Protein AF-A0A5K0X6U4-F1 (afdb_monomer_lite)

Secondary structure (DSSP, 8-state):
-PPPEEEEEEE-SS-HHHHHHHHHHHHHHHHHHHHHTTTEEEEEEE-TT--EEEEEEE--TTT---HHHHHHHHHHTT--EEEEEEE--TTSPPPHHHHHHHHHHHHTS-TT-EEEEE--

Foldseek 3Di:
DQQAEEEEEEAADDPPVVVVVVLVVVLVVLQVVCVVVVQWDWDWDADPVGDIDIDIDGDDPVRRDDPVRVQVVCVVVVHNYDYDYQHYHPPDDRDVVSVVSVCVVVVPDDPRYHYHYDYD

Sequence (120 aa):
SLSGYSIIIVLQGIDRERVERMEARLKEDILREAELYGGTIMVIHESDDGQIFDLWEHVNSEVVQTPLEVFKSLETEGLPVKYARVPITDGKAPKSSDFDTLAINIASAPKNAAFVFNCQ

pLDDT: mean 82.37, std 16.39, range [35.41, 97.06]

InterPro domains:
  IPR029021 Protein-tyrosine phosphatase-like [G3DSA:3.90.190.10] (9-120)
  IPR050561 Protein Tyrosine Phosphatase [PTHR23339] (8-120)

Radius of gyration: 17.33 Å; chains: 1; bounding box: 38×35×48 Å

Organism: NCBI:txid210225

Structure (mmCIF, N/CA/C/O backbone):
data_AF-A0A5K0X6U4-F1
#
_entry.id   AF-A0A5K0X6U4-F1
#
loop_
_atom_site.group_PDB
_atom_site.id
_atom_site.type_symbol
_atom_site.label_atom_id
_atom_site.label_alt_id
_atom_site.label_comp_id
_atom_site.label_asym_id
_atom_site.label_entity_id
_atom_site.label_seq_id
_atom_site.pdbx_PDB_ins_code
_atom_site.Cartn_x
_atom_site.Cartn_y
_atom_site.Cartn_z
_atom_site.occupancy
_atom_site.B_iso_or_equiv
_atom_site.auth_seq_id
_atom_site.auth_comp_id
_atom_site.auth_asym_id
_atom_site.auth_atom_id
_atom_site.pdbx_PDB_model_num
ATOM 1 N N . SER A 1 1 ? -7.883 -5.005 -28.146 1.00 35.41 1 SER A N 1
ATOM 2 C CA . SER A 1 1 ? -6.627 -5.281 -27.423 1.00 35.41 1 SER A CA 1
ATOM 3 C C . SER A 1 1 ? -6.741 -4.671 -26.042 1.00 35.41 1 SER A C 1
ATOM 5 O O . SER A 1 1 ? -7.004 -3.479 -25.951 1.00 35.41 1 SER A O 1
ATOM 7 N N . LEU A 1 2 ? -6.636 -5.473 -24.984 1.00 37.88 2 LEU A N 1
ATOM 8 C CA . LEU A 1 2 ? -6.682 -4.969 -23.610 1.00 37.88 2 LEU A CA 1
ATOM 9 C C . LEU A 1 2 ? -5.428 -4.120 -23.356 1.00 37.88 2 LEU A C 1
ATOM 11 O O . LEU A 1 2 ? -4.306 -4.596 -23.523 1.00 37.88 2 LEU A O 1
ATOM 15 N N . SER A 1 3 ? -5.633 -2.839 -23.057 1.00 42.16 3 SER A N 1
ATOM 16 C CA . SER A 1 3 ? -4.578 -1.917 -22.639 1.00 42.16 3 SER A CA 1
ATOM 17 C C . SER A 1 3 ? -4.100 -2.346 -21.252 1.00 42.16 3 SER A C 1
ATOM 19 O O . SER A 1 3 ? -4.922 -2.491 -20.351 1.00 42.16 3 SER A O 1
ATOM 21 N N . GLY A 1 4 ? -2.803 -2.606 -21.090 1.00 40.66 4 GLY A N 1
ATOM 22 C CA . GLY A 1 4 ? -2.212 -2.899 -19.783 1.00 40.66 4 GLY A CA 1
ATOM 23 C C . GLY A 1 4 ? -1.985 -1.605 -19.006 1.00 40.66 4 GLY A C 1
ATOM 24 O O . GLY A 1 4 ? -1.520 -0.621 -19.583 1.00 40.66 4 GLY A O 1
ATOM 25 N N . TYR A 1 5 ? -2.304 -1.590 -17.715 1.00 41.34 5 TYR A N 1
ATOM 26 C CA . TYR A 1 5 ? -2.128 -0.422 -16.850 1.00 41.34 5 TYR A CA 1
ATOM 27 C C . TYR A 1 5 ? -1.090 -0.757 -15.782 1.00 41.34 5 TYR A C 1
ATOM 29 O O . TYR A 1 5 ? -1.365 -1.529 -14.883 1.00 41.34 5 TYR A O 1
ATOM 37 N N . SER A 1 6 ? 0.109 -0.188 -15.839 1.00 41.69 6 SER A N 1
ATOM 38 C CA . SER A 1 6 ? 1.102 -0.338 -14.771 1.00 41.69 6 SER A CA 1
ATOM 39 C C . SER A 1 6 ? 0.938 0.806 -13.768 1.00 41.69 6 SER A C 1
ATOM 41 O O . SER A 1 6 ? 0.969 1.977 -14.145 1.00 41.69 6 SER A O 1
ATOM 43 N N . ILE A 1 7 ? 0.765 0.489 -12.483 1.00 42.25 7 ILE A N 1
ATOM 44 C CA . ILE A 1 7 ? 0.583 1.493 -11.426 1.00 42.25 7 ILE A CA 1
ATOM 45 C C . ILE A 1 7 ? 1.793 1.427 -10.489 1.00 42.25 7 ILE A C 1
ATOM 47 O O . ILE A 1 7 ? 2.093 0.400 -9.885 1.00 42.25 7 ILE A O 1
ATOM 51 N N . ILE A 1 8 ? 2.519 2.535 -10.402 1.00 49.25 8 ILE A N 1
ATOM 52 C CA . ILE A 1 8 ? 3.721 2.731 -9.597 1.00 49.25 8 ILE A CA 1
ATOM 53 C C . ILE A 1 8 ? 3.352 3.672 -8.447 1.00 49.25 8 ILE A C 1
ATOM 55 O O . ILE A 1 8 ? 2.978 4.820 -8.662 1.00 49.25 8 ILE A O 1
ATOM 59 N N . ILE A 1 9 ? 3.461 3.205 -7.207 1.00 51.03 9 ILE A N 1
ATOM 60 C CA . ILE A 1 9 ? 3.194 4.037 -6.026 1.00 51.03 9 ILE A CA 1
ATOM 61 C C . ILE A 1 9 ? 4.519 4.358 -5.337 1.00 51.03 9 ILE A C 1
ATOM 63 O O . ILE A 1 9 ? 5.343 3.478 -5.074 1.00 51.03 9 ILE A O 1
ATOM 67 N N . VAL A 1 10 ? 4.723 5.638 -5.057 1.00 43.91 10 VAL A N 1
ATOM 68 C CA . VAL A 1 10 ? 5.932 6.238 -4.501 1.00 43.91 10 VAL A CA 1
ATOM 69 C C . VAL A 1 10 ? 5.597 6.791 -3.118 1.00 43.91 10 VAL A C 1
ATOM 71 O O . VAL A 1 10 ? 4.824 7.732 -3.009 1.00 43.91 10 VAL A O 1
ATOM 74 N N . LEU A 1 11 ? 6.165 6.219 -2.054 1.00 44.84 11 LEU A N 1
ATOM 75 C CA . LEU A 1 11 ? 5.957 6.681 -0.665 1.00 44.84 11 LEU A CA 1
ATOM 76 C C . LEU A 1 11 ? 7.261 6.593 0.143 1.00 44.84 11 LEU A C 1
ATOM 78 O O . LEU A 1 11 ? 8.248 6.101 -0.366 1.00 44.84 11 LEU A O 1
ATOM 82 N N . GLN A 1 12 ? 7.331 7.119 1.364 1.00 46.03 12 GLN A N 1
ATOM 83 C CA . GLN A 1 12 ? 8.575 7.711 1.881 1.00 46.03 12 GLN A CA 1
ATOM 84 C C . GLN A 1 12 ? 9.589 6.792 2.613 1.00 46.03 12 GLN A C 1
ATOM 86 O O . GLN A 1 12 ? 9.229 5.911 3.384 1.00 46.03 12 GLN A O 1
ATOM 91 N N . GLY A 1 13 ? 10.891 7.091 2.469 1.00 50.03 13 GLY A N 1
ATOM 92 C CA . GLY A 1 13 ? 11.840 7.144 3.604 1.00 50.03 13 GLY A CA 1
ATOM 93 C C . GLY A 1 13 ? 12.489 5.875 4.192 1.00 50.03 13 GLY A C 1
ATOM 94 O O . GLY A 1 13 ? 13.341 6.015 5.069 1.00 50.03 13 GLY A O 1
ATOM 95 N N . ILE A 1 14 ? 12.156 4.664 3.750 1.00 60.03 14 ILE A N 1
ATOM 96 C CA . ILE A 1 14 ? 12.607 3.391 4.356 1.00 60.03 14 ILE A CA 1
ATOM 97 C C . ILE A 1 14 ? 12.628 2.273 3.304 1.00 60.03 14 ILE A C 1
ATOM 99 O O . ILE A 1 14 ? 11.925 2.374 2.312 1.00 60.03 14 ILE A O 1
ATOM 103 N N . ASP A 1 15 ? 13.416 1.209 3.496 1.00 73.31 15 ASP A N 1
ATOM 104 C CA . ASP A 1 15 ? 13.416 0.045 2.587 1.00 73.31 15 ASP A CA 1
ATOM 105 C C . ASP A 1 15 ? 11.981 -0.448 2.315 1.00 73.31 15 ASP A C 1
ATOM 107 O O . ASP A 1 15 ? 11.156 -0.465 3.232 1.00 73.31 15 ASP A O 1
ATOM 111 N N . ARG A 1 16 ? 11.682 -0.851 1.074 1.00 79.31 16 ARG A N 1
ATOM 112 C CA . ARG A 1 16 ? 10.361 -1.327 0.644 1.00 79.31 16 ARG A CA 1
ATOM 113 C C . ARG A 1 16 ? 9.816 -2.366 1.612 1.00 79.31 16 ARG A C 1
ATOM 115 O O . ARG A 1 16 ? 8.680 -2.240 2.059 1.00 79.31 16 ARG A O 1
ATOM 122 N N . GLU A 1 17 ? 10.627 -3.359 1.971 1.00 83.44 17 GLU A N 1
ATOM 123 C CA . GLU A 1 17 ? 10.184 -4.402 2.896 1.00 83.44 17 GLU A CA 1
ATOM 124 C C . GLU A 1 17 ? 9.810 -3.830 4.265 1.00 83.44 17 GLU A C 1
ATOM 126 O O . GLU A 1 17 ? 8.896 -4.311 4.930 1.00 83.44 17 GLU A O 1
ATOM 131 N N . ARG A 1 18 ? 10.522 -2.794 4.716 1.00 84.38 18 ARG A N 1
ATOM 132 C CA . ARG A 1 18 ? 10.217 -2.122 5.976 1.00 84.38 18 ARG A CA 1
ATOM 133 C C . ARG A 1 18 ? 8.906 -1.345 5.880 1.00 84.38 18 ARG A C 1
ATOM 135 O O . ARG A 1 18 ? 8.150 -1.395 6.845 1.00 84.38 18 ARG A O 1
ATOM 142 N N . VAL A 1 19 ? 8.635 -0.675 4.756 1.00 85.12 19 VAL A N 1
ATOM 143 C CA . VAL A 1 19 ? 7.354 0.014 4.509 1.00 85.12 19 VAL A CA 1
ATOM 144 C C . VAL A 1 19 ? 6.212 -0.988 4.562 1.00 85.12 19 VAL A C 1
ATOM 146 O O . VAL A 1 19 ? 5.297 -0.825 5.360 1.00 85.12 19 VAL A O 1
ATOM 149 N N . GLU A 1 20 ? 6.301 -2.054 3.768 1.00 89.69 20 GLU A N 1
ATOM 150 C CA . GLU A 1 20 ? 5.239 -3.056 3.661 1.00 89.69 20 GLU A CA 1
ATOM 151 C C . GLU A 1 20 ? 5.002 -3.760 5.011 1.00 89.69 20 GLU A C 1
ATOM 153 O O . GLU A 1 20 ? 3.858 -4.000 5.390 1.00 89.69 20 GLU A O 1
ATOM 158 N N . ARG A 1 21 ? 6.056 -4.014 5.807 1.00 91.62 21 ARG A N 1
ATOM 159 C CA . ARG A 1 21 ? 5.902 -4.515 7.187 1.00 91.62 21 ARG A CA 1
ATOM 160 C C . ARG A 1 21 ? 5.198 -3.522 8.111 1.00 91.62 21 ARG A C 1
ATOM 162 O O . ARG A 1 21 ? 4.433 -3.945 8.973 1.00 91.62 21 ARG A O 1
ATOM 169 N N . MET A 1 22 ? 5.478 -2.226 7.982 1.00 91.56 22 MET A N 1
ATOM 170 C CA . MET A 1 22 ? 4.804 -1.196 8.778 1.00 91.56 22 MET A CA 1
ATOM 171 C C . MET A 1 22 ? 3.328 -1.073 8.394 1.00 91.56 22 MET A C 1
ATOM 173 O O . MET A 1 22 ? 2.492 -1.001 9.287 1.00 91.56 22 MET A O 1
ATOM 177 N N . GLU A 1 23 ? 3.004 -1.116 7.101 1.00 92.56 23 GLU A N 1
ATOM 178 C CA . GLU A 1 23 ? 1.622 -1.123 6.602 1.00 92.56 23 GLU A CA 1
ATOM 179 C C . GLU A 1 23 ? 0.850 -2.358 7.096 1.00 92.56 23 GLU A C 1
ATOM 181 O O . GLU A 1 23 ? -0.267 -2.226 7.591 1.00 92.56 23 GLU A O 1
ATOM 186 N N . ALA A 1 24 ? 1.458 -3.549 7.030 1.00 95.25 24 ALA A N 1
ATOM 187 C CA . ALA A 1 24 ? 0.846 -4.781 7.530 1.00 95.25 24 ALA A CA 1
ATOM 188 C C . ALA A 1 24 ? 0.572 -4.716 9.040 1.00 95.25 24 ALA A C 1
ATOM 190 O O . ALA A 1 24 ? -0.521 -5.055 9.490 1.00 95.25 24 ALA A O 1
ATOM 191 N N . ARG A 1 25 ? 1.536 -4.211 9.819 1.00 96.81 25 ARG A N 1
ATOM 192 C CA . ARG A 1 25 ? 1.357 -4.014 11.261 1.00 96.81 25 ARG A CA 1
ATOM 193 C C . ARG A 1 25 ? 0.262 -2.992 11.570 1.00 96.81 25 ARG A C 1
ATOM 195 O O . ARG A 1 25 ? -0.540 -3.230 12.462 1.00 96.81 25 ARG A O 1
ATOM 202 N N . LEU A 1 26 ? 0.208 -1.882 10.833 1.00 95.38 26 LEU A N 1
ATOM 203 C CA . LEU A 1 26 ? -0.835 -0.872 11.010 1.00 95.38 26 LEU A CA 1
ATOM 204 C C . LEU A 1 26 ? -2.227 -1.457 10.746 1.00 95.38 26 LEU A C 1
ATOM 206 O O . LEU A 1 26 ? -3.143 -1.218 11.525 1.00 95.38 26 LEU A O 1
ATOM 210 N N . LYS A 1 2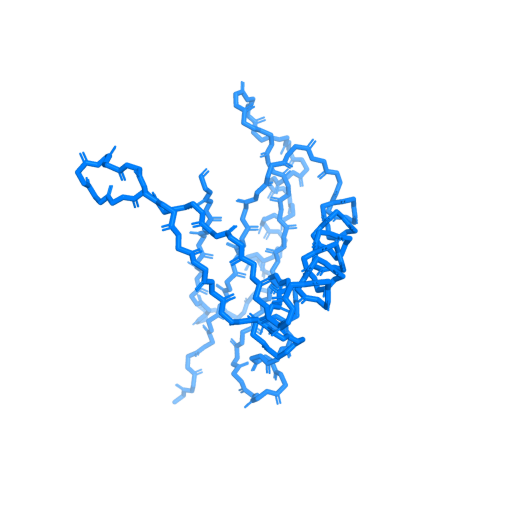7 ? -2.379 -2.272 9.695 1.00 97.00 27 LYS A N 1
ATOM 211 C CA . LYS A 1 27 ? -3.620 -3.013 9.436 1.00 97.00 27 LYS A CA 1
ATOM 212 C C . LYS A 1 27 ? -4.008 -3.905 10.621 1.00 97.00 27 LYS A C 1
ATOM 214 O O . LYS A 1 27 ? -5.164 -3.893 11.029 1.00 97.00 27 LYS A O 1
ATOM 219 N N . GLU A 1 28 ? -3.069 -4.670 11.179 1.00 97.06 28 GLU A N 1
ATOM 220 C CA . GLU A 1 28 ? -3.336 -5.510 12.358 1.00 97.06 28 GLU A CA 1
ATOM 221 C C . GLU A 1 28 ? -3.751 -4.687 13.581 1.00 97.06 28 GLU A C 1
ATOM 223 O O . GLU A 1 28 ? -4.662 -5.083 14.307 1.00 97.06 28 GLU A O 1
ATOM 228 N N . ASP A 1 29 ? -3.096 -3.548 13.807 1.00 96.50 29 ASP A N 1
ATOM 229 C CA . ASP A 1 29 ? -3.409 -2.654 14.918 1.00 96.50 29 ASP A CA 1
ATOM 230 C C . ASP A 1 29 ? -4.819 -2.049 14.758 1.00 96.50 29 ASP A C 1
ATOM 232 O O . ASP A 1 29 ? -5.594 -2.089 15.712 1.00 96.50 29 ASP A O 1
ATOM 236 N N . ILE A 1 30 ? -5.197 -1.623 13.545 1.00 95.75 30 ILE A N 1
ATOM 237 C CA . ILE A 1 30 ? -6.553 -1.150 13.208 1.00 95.75 30 ILE A CA 1
ATOM 238 C C . ILE A 1 30 ? -7.609 -2.228 13.478 1.00 95.75 30 ILE A C 1
ATOM 240 O O . ILE A 1 30 ? -8.634 -1.961 14.102 1.00 95.75 30 ILE A O 1
ATOM 244 N N . LEU A 1 31 ? -7.378 -3.459 13.015 1.00 96.12 31 LEU A N 1
ATOM 245 C CA . LEU A 1 31 ? -8.340 -4.550 13.194 1.00 96.12 31 LEU A CA 1
ATOM 246 C C . LEU A 1 31 ? -8.492 -4.939 14.668 1.00 96.12 31 LEU A C 1
ATOM 248 O O . LEU A 1 31 ? -9.602 -5.224 15.116 1.00 96.12 31 LEU A O 1
ATOM 252 N N . ARG A 1 32 ? -7.393 -4.912 15.431 1.00 96.50 32 ARG A N 1
ATOM 253 C CA . ARG A 1 32 ? -7.419 -5.157 16.876 1.00 96.50 32 ARG A CA 1
ATOM 254 C C . ARG A 1 32 ? -8.180 -4.063 17.616 1.00 96.50 32 ARG A C 1
ATOM 256 O O . ARG A 1 32 ? -8.930 -4.367 18.536 1.00 96.50 32 ARG A O 1
ATOM 263 N N . GLU A 1 33 ? -7.992 -2.804 17.232 1.00 95.50 33 GLU A N 1
ATOM 264 C CA . GLU A 1 33 ? -8.757 -1.689 17.788 1.00 95.50 33 GLU A CA 1
ATOM 265 C C . GLU A 1 33 ? -10.251 -1.853 17.493 1.00 95.50 33 GLU A C 1
ATOM 267 O O . GLU A 1 33 ? -11.065 -1.801 18.412 1.00 95.50 33 GLU A O 1
ATOM 272 N N . ALA A 1 34 ? -10.610 -2.170 16.248 1.00 95.75 34 ALA A N 1
ATOM 273 C CA . ALA A 1 34 ? -11.997 -2.398 15.862 1.00 95.75 34 ALA A CA 1
ATOM 274 C C . ALA A 1 34 ? -12.675 -3.490 16.700 1.00 95.75 34 ALA A C 1
ATOM 276 O O . ALA A 1 34 ? -13.814 -3.317 17.130 1.00 95.75 34 ALA A O 1
ATOM 277 N N . GLU A 1 35 ? -11.982 -4.598 16.979 1.00 95.31 35 GLU A N 1
ATOM 278 C CA . GLU A 1 35 ? -12.501 -5.683 17.821 1.00 95.31 35 GLU A CA 1
ATOM 279 C C . GLU A 1 35 ? -12.856 -5.202 19.240 1.00 95.31 35 GLU A C 1
ATOM 281 O O . GLU A 1 35 ? -13.874 -5.614 19.800 1.00 95.31 35 GLU A O 1
ATOM 286 N N . LEU A 1 36 ? -12.072 -4.274 19.798 1.00 95.00 36 LEU A N 1
ATOM 287 C CA . LEU A 1 36 ? -12.341 -3.672 21.108 1.00 95.00 36 LEU A CA 1
ATOM 288 C C . LEU A 1 36 ? -13.547 -2.720 21.087 1.00 95.00 36 LEU A C 1
ATOM 290 O O . LEU A 1 36 ? -14.236 -2.590 22.099 1.00 95.00 36 LEU A O 1
ATOM 294 N N . TYR A 1 37 ? -13.823 -2.086 19.945 1.00 93.44 37 TYR A N 1
ATOM 295 C CA . TYR A 1 37 ? -14.881 -1.086 19.771 1.00 93.44 37 TYR A CA 1
ATOM 296 C C . TYR A 1 37 ? -16.042 -1.583 18.892 1.00 93.44 37 TYR A C 1
ATOM 298 O O . TYR A 1 37 ? 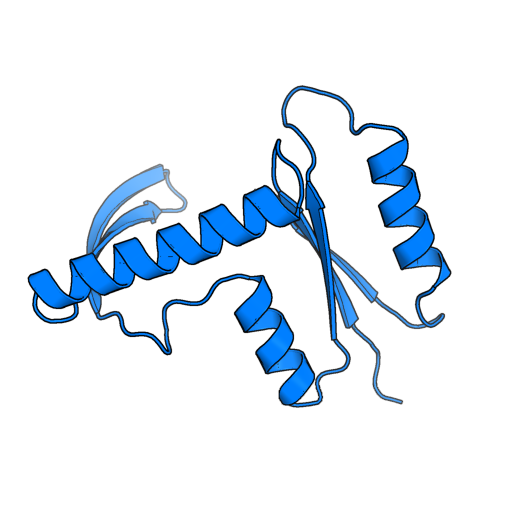-16.666 -0.817 18.155 1.00 93.44 37 TYR A O 1
ATOM 306 N N . GLY A 1 38 ? -16.366 -2.878 18.972 1.00 94.06 38 GLY A N 1
ATOM 307 C CA . GLY A 1 38 ? -17.569 -3.444 18.346 1.00 94.06 38 GLY A CA 1
ATOM 308 C C . GLY A 1 38 ? -17.565 -3.421 16.813 1.00 94.06 38 GLY A C 1
ATOM 309 O O . GLY A 1 38 ? -18.622 -3.287 16.203 1.00 94.06 38 GLY A O 1
ATOM 310 N N . GLY A 1 39 ? -16.389 -3.542 16.200 1.00 94.31 39 GLY A N 1
ATOM 311 C CA . GLY A 1 39 ? -16.189 -3.515 14.751 1.00 94.31 39 GLY A CA 1
ATOM 312 C C . GLY A 1 39 ? -16.007 -2.113 14.169 1.00 94.31 39 GLY A C 1
ATOM 313 O O . GLY A 1 39 ? -16.171 -1.946 12.964 1.00 94.31 39 GLY A O 1
ATOM 314 N N . THR A 1 40 ? -15.696 -1.101 14.988 1.00 94.50 40 THR A N 1
ATOM 315 C CA . THR A 1 40 ? -15.550 0.289 14.523 1.00 94.50 40 THR A CA 1
ATOM 316 C C . THR A 1 40 ? -14.234 0.928 14.957 1.00 94.50 40 THR A C 1
ATOM 318 O O . THR A 1 40 ? -13.698 0.583 16.004 1.00 94.50 40 THR A O 1
ATOM 321 N N . ILE A 1 41 ? -13.718 1.867 14.164 1.00 94.56 41 ILE A N 1
ATOM 322 C CA . ILE A 1 41 ? -12.571 2.717 14.518 1.00 94.56 41 ILE A CA 1
ATOM 323 C C . ILE A 1 41 ? -12.947 4.185 14.368 1.00 94.56 41 ILE A C 1
ATOM 325 O O . ILE A 1 41 ? -13.817 4.526 13.567 1.00 94.56 41 ILE A O 1
ATOM 329 N N . MET A 1 42 ? -12.274 5.059 15.110 1.00 94.31 42 MET A N 1
ATOM 330 C CA . MET A 1 42 ? -12.422 6.497 14.927 1.00 94.31 42 MET A CA 1
ATOM 331 C C . MET A 1 42 ? -11.469 6.976 13.829 1.00 94.31 42 MET A C 1
ATOM 333 O O . MET A 1 42 ? -10.251 6.848 13.951 1.00 94.31 42 MET A O 1
ATOM 337 N N . VAL A 1 43 ? -12.026 7.543 12.764 1.00 92.81 43 VAL A N 1
ATOM 338 C CA . VAL A 1 43 ? -11.292 8.097 11.626 1.00 92.81 43 VAL A CA 1
ATOM 339 C C . VAL A 1 43 ? -11.385 9.614 11.677 1.00 92.81 43 VAL A C 1
ATOM 341 O O . VAL A 1 43 ? -12.462 10.184 11.840 1.00 92.81 43 VAL A O 1
ATOM 344 N N . ILE A 1 44 ? -10.234 10.272 11.557 1.00 91.75 44 ILE A N 1
ATOM 345 C CA . ILE A 1 44 ? -10.152 11.726 11.441 1.00 91.75 44 ILE A CA 1
ATOM 346 C C . ILE A 1 44 ? -10.156 12.063 9.954 1.00 91.75 44 ILE A C 1
ATOM 348 O O . ILE A 1 44 ? -9.266 11.639 9.216 1.00 91.75 44 ILE A O 1
ATOM 352 N N . HIS A 1 45 ? -11.143 12.839 9.532 1.00 89.25 45 HIS A N 1
ATOM 353 C CA . HIS A 1 45 ? -11.274 13.338 8.175 1.00 89.25 45 HIS A CA 1
ATOM 354 C C . HIS A 1 45 ? -10.834 14.793 8.099 1.00 89.25 45 HIS A C 1
ATOM 356 O O . HIS A 1 45 ? -11.063 15.576 9.022 1.00 89.25 45 HIS A O 1
ATOM 362 N N . GLU A 1 46 ? -10.249 15.142 6.960 1.00 92.00 46 GLU A N 1
ATOM 363 C CA . GLU A 1 46 ? -9.998 16.513 6.539 1.00 92.00 46 GLU A CA 1
ATOM 364 C C . GLU A 1 46 ? -10.822 16.763 5.272 1.00 92.00 46 GLU A C 1
ATOM 366 O O . GLU A 1 46 ? -10.735 15.996 4.311 1.00 92.00 46 GLU A O 1
ATOM 371 N N . SER A 1 47 ? -11.675 17.783 5.286 1.00 89.88 47 SER A N 1
ATOM 372 C CA . SER A 1 47 ? -12.439 18.204 4.109 1.00 89.88 47 SER A CA 1
ATOM 373 C C . SER A 1 47 ? -11.603 19.083 3.176 1.00 89.88 47 SER A C 1
ATOM 375 O O . SER A 1 47 ? -10.587 19.646 3.574 1.00 89.88 47 SER A O 1
ATOM 377 N N . ASP A 1 48 ? -12.067 19.266 1.936 1.00 90.31 48 ASP A N 1
ATOM 378 C CA . ASP A 1 48 ? -11.378 20.079 0.917 1.00 90.31 48 ASP A CA 1
ATOM 379 C C . ASP A 1 48 ? -11.151 21.548 1.336 1.00 90.31 48 ASP A C 1
ATOM 381 O O . ASP A 1 48 ? -10.270 22.226 0.809 1.00 90.31 48 ASP A O 1
ATOM 385 N N . ASP A 1 49 ? -11.953 22.059 2.274 1.00 92.62 49 ASP A N 1
ATOM 386 C CA . ASP A 1 49 ? -11.820 23.392 2.871 1.00 92.62 49 ASP A CA 1
ATOM 387 C C . ASP A 1 49 ? -10.974 23.412 4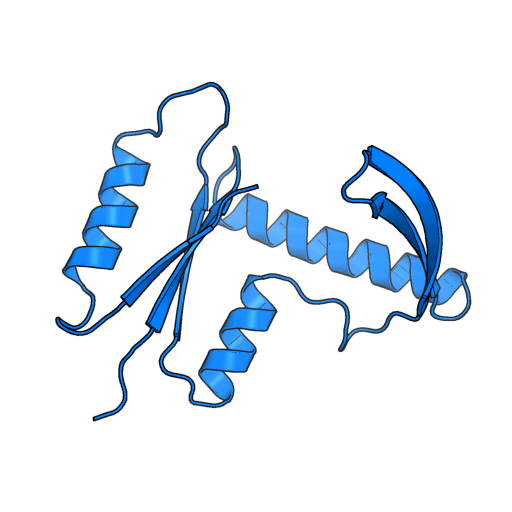.162 1.00 92.62 49 ASP A C 1
ATOM 389 O O . ASP A 1 49 ? -10.879 24.448 4.822 1.00 92.62 49 ASP A O 1
ATOM 393 N N . GLY A 1 50 ? -10.332 22.291 4.503 1.00 90.56 50 GLY A N 1
ATOM 394 C CA . GLY A 1 50 ? -9.405 22.142 5.625 1.00 90.56 50 GLY A CA 1
ATOM 395 C C . GLY A 1 50 ? -10.075 21.966 6.989 1.00 90.56 50 GLY A C 1
ATOM 396 O O . GLY A 1 50 ? -9.415 22.143 8.016 1.00 90.56 50 GLY A O 1
ATOM 397 N N . GLN A 1 51 ? -11.378 21.664 7.044 1.00 92.69 51 GLN A N 1
ATOM 398 C CA . GLN A 1 51 ? -12.034 21.352 8.316 1.00 92.69 51 GLN A CA 1
ATOM 399 C C . GLN A 1 51 ? -11.703 19.925 8.748 1.00 92.69 51 GLN A C 1
ATOM 401 O O . GLN A 1 51 ? -11.725 18.997 7.945 1.00 92.69 51 GLN A O 1
ATOM 406 N N . ILE A 1 52 ? -11.439 19.756 10.043 1.00 94.25 52 ILE A N 1
ATOM 407 C CA . ILE A 1 52 ? -11.112 18.463 10.645 1.00 94.25 52 ILE A CA 1
ATOM 408 C C . ILE A 1 52 ? -12.302 17.982 11.473 1.00 94.25 52 ILE A C 1
ATOM 410 O O . ILE A 1 52 ? -12.787 18.721 12.333 1.00 94.25 52 ILE A O 1
ATOM 414 N N . PHE A 1 53 ? -12.754 16.751 11.241 1.00 90.75 53 PHE A N 1
ATOM 415 C CA . PHE A 1 53 ? -13.835 16.123 12.004 1.00 90.75 53 PHE A CA 1
ATOM 416 C C . PHE A 1 53 ? -13.614 14.616 12.165 1.00 90.75 53 PHE A C 1
ATOM 418 O O . PHE A 1 53 ? -12.968 13.981 11.335 1.00 90.75 53 PHE A O 1
ATOM 425 N N . ASP A 1 54 ? -14.145 14.040 13.240 1.00 93.00 54 ASP A N 1
ATOM 426 C CA . ASP A 1 54 ? -14.052 12.616 13.554 1.00 93.00 54 ASP A CA 1
ATOM 427 C C . ASP A 1 54 ? -15.348 11.861 13.235 1.00 93.00 54 ASP A C 1
ATOM 429 O O . ASP A 1 54 ? -16.456 12.358 13.451 1.00 93.00 54 ASP A O 1
ATOM 433 N N . LEU A 1 55 ? -15.207 10.639 12.721 1.00 92.50 55 LEU A N 1
ATOM 434 C CA . LEU A 1 55 ? -16.305 9.707 12.481 1.00 92.50 55 LEU A CA 1
ATOM 435 C C . LEU A 1 55 ? -15.931 8.306 12.958 1.00 92.50 55 LEU A C 1
ATOM 437 O O . LEU A 1 55 ? -14.800 7.859 12.800 1.00 92.50 55 LEU A O 1
ATOM 441 N N . TRP A 1 56 ? -16.906 7.592 13.518 1.00 93.00 56 TRP A N 1
ATOM 442 C CA . TRP A 1 56 ? -16.765 6.164 13.788 1.00 93.00 56 TRP A CA 1
ATOM 443 C C . TRP A 1 56 ? -17.136 5.374 12.539 1.00 93.00 56 TRP A C 1
ATOM 445 O O . TRP A 1 56 ? -18.294 5.377 12.118 1.00 93.00 56 TRP A O 1
ATOM 455 N N . GLU A 1 57 ? -16.158 4.687 11.961 1.00 94.12 57 GLU A N 1
ATOM 456 C CA . GLU A 1 57 ? -16.334 3.880 10.760 1.00 94.12 57 GLU A CA 1
ATOM 457 C C . GLU A 1 57 ? -16.307 2.393 11.086 1.00 94.12 57 GLU A C 1
ATOM 459 O O . GLU A 1 57 ? -15.465 1.918 11.847 1.00 94.12 57 GLU A O 1
ATOM 464 N N . HIS A 1 58 ? -17.229 1.645 10.482 1.00 94.19 58 HIS A N 1
ATOM 465 C CA . HIS A 1 58 ? -17.241 0.195 10.595 1.00 94.19 58 HIS A CA 1
ATOM 466 C C . HIS A 1 58 ? -16.164 -0.417 9.706 1.00 94.19 58 HIS A C 1
ATOM 468 O O . HIS A 1 58 ? -16.149 -0.203 8.493 1.00 94.19 58 HIS A O 1
ATOM 474 N N . VAL A 1 59 ? -15.315 -1.251 10.299 1.00 94.38 59 VAL A N 1
ATOM 475 C CA . VAL A 1 59 ? -14.191 -1.876 9.611 1.00 94.38 59 VAL A CA 1
ATOM 476 C C . VAL A 1 59 ? -14.117 -3.373 9.881 1.00 94.38 59 VAL A C 1
ATOM 478 O O . VAL A 1 59 ? -14.551 -3.888 10.907 1.00 94.38 59 VAL A O 1
ATOM 481 N N . ASN A 1 60 ? -13.554 -4.090 8.918 1.00 91.88 60 ASN A N 1
ATOM 482 C CA . ASN A 1 60 ? -13.261 -5.512 8.985 1.00 91.88 60 ASN A CA 1
ATOM 483 C C . ASN A 1 60 ? -12.048 -5.823 8.090 1.00 91.88 60 ASN A C 1
ATOM 485 O O . ASN A 1 60 ? -11.507 -4.948 7.410 1.00 91.88 60 ASN A O 1
ATOM 489 N N . SER A 1 61 ? -11.624 -7.083 8.068 1.00 90.38 61 SER A N 1
ATOM 490 C CA . SER A 1 61 ? -10.460 -7.529 7.295 1.00 90.38 61 SER A CA 1
ATOM 491 C C . SER A 1 61 ? -10.607 -7.407 5.775 1.00 90.38 61 SER A C 1
ATOM 493 O O . SER A 1 61 ? -9.599 -7.475 5.074 1.00 90.38 61 SER A O 1
ATOM 495 N N . GLU A 1 62 ? -11.835 -7.289 5.267 1.00 90.94 62 GLU A N 1
ATOM 496 C CA . GLU A 1 62 ? -12.127 -7.142 3.838 1.00 90.94 62 GLU A CA 1
ATOM 497 C C . GLU A 1 62 ? -11.999 -5.680 3.393 1.00 90.94 62 GLU A C 1
ATOM 499 O O . GLU A 1 62 ? -11.526 -5.427 2.290 1.00 90.94 62 GLU A O 1
ATOM 504 N N . VAL A 1 63 ? -12.369 -4.723 4.255 1.00 90.88 63 VAL A N 1
ATOM 505 C CA . VAL A 1 63 ? -12.319 -3.281 3.941 1.00 90.88 63 VAL A CA 1
ATOM 506 C C . VAL A 1 63 ? -11.011 -2.605 4.356 1.00 90.88 63 VAL A C 1
ATOM 508 O O . VAL A 1 63 ? -10.653 -1.576 3.793 1.00 90.88 63 VAL A O 1
ATOM 511 N N . VAL A 1 64 ? -10.261 -3.179 5.304 1.00 95.25 64 VAL A N 1
ATOM 512 C CA . VAL A 1 64 ? -8.925 -2.687 5.676 1.00 95.25 64 VAL A CA 1
ATOM 513 C C . VAL A 1 64 ? -7.874 -3.501 4.936 1.00 95.25 64 VAL A C 1
ATOM 515 O O . VAL A 1 64 ? -7.599 -4.654 5.277 1.00 95.25 64 VAL A O 1
ATOM 518 N N . GLN A 1 65 ? -7.253 -2.900 3.926 1.00 95.81 65 GLN A 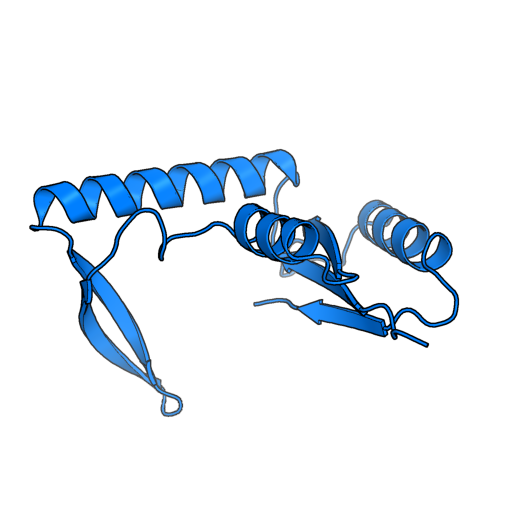N 1
ATOM 519 C CA . GLN A 1 65 ? -6.248 -3.555 3.094 1.00 95.81 65 GLN A CA 1
ATOM 520 C C . GLN A 1 65 ? -5.003 -2.684 2.942 1.00 95.81 65 GLN A C 1
ATOM 522 O O . GLN A 1 65 ? -5.076 -1.463 2.827 1.00 95.81 65 GLN A O 1
ATOM 527 N N . THR A 1 66 ? -3.838 -3.325 2.913 1.00 94.12 66 THR A N 1
ATOM 528 C CA . THR A 1 66 ? -2.591 -2.663 2.517 1.00 94.12 66 THR A CA 1
ATOM 529 C C . THR A 1 66 ? -2.589 -2.418 1.006 1.00 94.12 66 THR A C 1
ATOM 531 O O . THR A 1 66 ? -3.210 -3.186 0.263 1.00 94.12 66 THR A O 1
ATOM 534 N N . PRO A 1 67 ? -1.830 -1.429 0.499 1.00 91.62 67 PRO A N 1
ATOM 535 C CA . PRO A 1 67 ? -1.700 -1.225 -0.941 1.00 91.62 67 PRO A CA 1
ATOM 536 C C . PRO A 1 67 ? -1.278 -2.502 -1.679 1.00 91.62 67 PRO A C 1
ATOM 538 O O . PRO A 1 67 ? -1.848 -2.841 -2.711 1.00 91.62 67 PRO A O 1
ATOM 541 N N . LEU A 1 68 ? -0.332 -3.266 -1.120 1.00 91.56 68 LEU A N 1
ATOM 542 C CA . LEU A 1 68 ? 0.111 -4.529 -1.713 1.00 91.56 68 LEU A CA 1
ATOM 543 C C . LEU A 1 68 ? -1.031 -5.551 -1.852 1.00 91.56 68 LEU A C 1
ATOM 545 O O . LEU A 1 68 ? -1.103 -6.238 -2.867 1.00 91.56 68 LEU A O 1
ATOM 549 N N . GLU A 1 69 ? -1.900 -5.673 -0.847 1.00 94.56 69 GLU A N 1
ATOM 550 C CA . GLU A 1 69 ? -3.056 -6.578 -0.893 1.00 94.56 69 GLU A CA 1
ATOM 551 C C . GLU A 1 69 ? -4.077 -6.138 -1.944 1.00 94.56 69 GLU A C 1
ATOM 553 O O . GLU A 1 69 ? -4.519 -6.980 -2.721 1.00 94.56 69 GLU A O 1
ATOM 558 N N . VAL A 1 70 ? -4.382 -4.837 -2.018 1.00 93.00 70 VAL A N 1
ATOM 559 C CA . VAL A 1 70 ? -5.296 -4.275 -3.027 1.00 93.00 70 VAL A CA 1
ATOM 560 C C . VAL A 1 70 ? -4.792 -4.581 -4.435 1.00 93.00 70 VAL A C 1
ATOM 562 O O . VAL A 1 70 ? -5.520 -5.112 -5.265 1.00 93.00 70 VAL A O 1
ATOM 565 N N . PHE A 1 71 ? -3.521 -4.312 -4.734 1.00 92.12 71 PHE A N 1
ATOM 566 C CA . PHE A 1 71 ? -3.015 -4.577 -6.082 1.00 92.12 71 PHE A CA 1
ATOM 567 C C . PHE A 1 71 ? -2.927 -6.069 -6.412 1.00 92.12 71 PHE A C 1
ATOM 569 O O . PHE A 1 71 ? -3.198 -6.454 -7.548 1.00 92.12 71 PHE A O 1
ATOM 576 N N . LYS A 1 72 ? -2.614 -6.921 -5.428 1.00 92.25 72 LYS A N 1
ATOM 577 C CA . LYS A 1 72 ? -2.665 -8.378 -5.607 1.00 92.25 72 LYS A CA 1
ATOM 578 C C . LYS A 1 72 ? -4.083 -8.882 -5.875 1.00 92.25 72 LYS A C 1
ATOM 580 O O . LYS A 1 72 ? -4.235 -9.824 -6.655 1.00 92.25 72 LYS A O 1
ATOM 585 N N . SER A 1 73 ? -5.110 -8.297 -5.251 1.00 92.75 73 SER A N 1
ATOM 586 C CA . SER A 1 73 ? -6.497 -8.688 -5.525 1.00 92.75 73 SER A CA 1
ATOM 587 C C . SER A 1 73 ? -6.892 -8.312 -6.951 1.00 92.75 73 SER A C 1
ATOM 589 O O . SER A 1 73 ? -7.377 -9.174 -7.677 1.00 92.75 73 SER A O 1
ATOM 591 N N . LEU A 1 74 ? -6.550 -7.102 -7.408 1.00 91.88 74 LEU A N 1
ATOM 592 C CA . LEU A 1 74 ? -6.790 -6.671 -8.791 1.00 91.88 74 LEU A CA 1
ATOM 593 C C . LEU A 1 74 ? -6.078 -7.575 -9.815 1.00 91.88 74 LEU A C 1
ATOM 595 O O . LEU A 1 74 ? -6.672 -7.965 -10.820 1.00 91.88 74 LEU A O 1
ATOM 599 N N . GLU A 1 75 ? -4.821 -7.951 -9.554 1.00 89.94 75 GLU A N 1
ATOM 600 C CA . GLU A 1 75 ? -4.090 -8.922 -10.383 1.00 89.94 75 GLU A CA 1
ATOM 601 C C . GLU A 1 75 ? -4.804 -10.286 -10.419 1.00 89.94 75 GLU A C 1
ATOM 603 O O . GLU A 1 75 ? -4.942 -10.893 -11.483 1.00 89.94 75 GLU A O 1
ATOM 608 N N . THR A 1 76 ? -5.309 -10.754 -9.272 1.00 92.88 76 THR A N 1
ATOM 609 C CA . THR A 1 76 ? -6.046 -12.026 -9.152 1.00 92.88 76 THR A CA 1
ATOM 610 C C . THR A 1 76 ? -7.391 -11.989 -9.885 1.00 92.88 76 THR A C 1
ATOM 612 O O . THR A 1 76 ? -7.813 -12.995 -10.452 1.00 92.88 76 THR A O 1
ATOM 615 N N . GLU A 1 77 ? -8.038 -10.825 -9.940 1.00 94.50 77 GLU A N 1
ATOM 616 C CA . GLU A 1 77 ? -9.260 -10.569 -10.716 1.00 94.50 77 GLU A CA 1
ATOM 617 C C . GLU A 1 77 ? -9.007 -10.502 -12.236 1.00 94.50 77 GLU A C 1
ATOM 619 O O . GLU A 1 77 ? -9.944 -10.387 -13.028 1.00 94.50 77 GLU A O 1
ATOM 624 N N . GLY A 1 78 ? -7.747 -10.612 -12.669 1.00 91.50 78 GLY A N 1
ATOM 625 C CA . GLY A 1 78 ? -7.359 -10.637 -14.077 1.00 91.50 78 GLY A CA 1
ATOM 626 C C . GLY A 1 78 ? -7.183 -9.251 -14.693 1.00 91.50 78 GLY A C 1
ATOM 627 O O . GLY A 1 78 ? -7.058 -9.137 -15.918 1.00 91.50 78 GLY A O 1
ATOM 628 N N . LEU A 1 79 ? -7.152 -8.193 -13.877 1.00 88.69 79 LEU A N 1
ATOM 629 C CA . LEU A 1 79 ? -6.791 -6.867 -14.360 1.00 88.69 79 LEU A CA 1
ATOM 630 C C . LEU A 1 79 ? -5.298 -6.856 -14.722 1.00 88.69 79 LEU A C 1
ATOM 632 O O . LEU A 1 79 ? -4.473 -7.363 -13.960 1.00 88.69 79 LEU A O 1
ATOM 636 N N . PRO A 1 80 ? -4.913 -6.266 -15.868 1.00 87.31 80 PRO A N 1
ATOM 637 C CA . PRO A 1 80 ? -3.526 -6.225 -16.318 1.00 87.31 80 PRO A CA 1
ATOM 638 C C . PRO A 1 80 ? -2.760 -5.119 -15.582 1.00 87.31 80 PRO A C 1
ATOM 640 O O . PRO A 1 80 ? -2.274 -4.172 -16.209 1.00 87.31 80 PRO A O 1
ATOM 643 N N . VAL A 1 81 ? -2.712 -5.229 -14.254 1.00 88.00 81 VAL A N 1
ATOM 644 C CA . VAL A 1 81 ? -2.036 -4.303 -13.353 1.00 88.00 81 VAL A CA 1
ATOM 645 C C . VAL A 1 81 ? -0.740 -4.914 -12.858 1.00 88.00 81 VAL A C 1
ATOM 647 O O . VAL A 1 81 ? -0.634 -6.120 -12.683 1.00 88.00 81 VAL A O 1
ATOM 650 N N . LYS A 1 82 ? 0.278 -4.073 -12.695 1.00 86.25 82 LYS A N 1
ATOM 651 C CA . LYS A 1 82 ? 1.521 -4.446 -12.029 1.00 86.25 82 LYS A CA 1
ATOM 652 C C . LYS A 1 82 ? 1.866 -3.376 -11.017 1.00 86.25 82 LYS A C 1
ATOM 654 O O . LYS A 1 82 ? 2.000 -2.209 -11.396 1.00 86.25 82 LYS A O 1
ATOM 659 N N . TYR A 1 83 ? 2.020 -3.793 -9.765 1.00 87.56 83 TYR A N 1
ATOM 660 C CA . TYR A 1 83 ? 2.360 -2.913 -8.653 1.00 87.56 83 TYR A CA 1
ATOM 661 C C . TYR A 1 83 ? 3.864 -2.875 -8.383 1.00 87.56 83 TYR A C 1
ATOM 663 O O . TYR A 1 83 ? 4.520 -3.906 -8.215 1.00 87.56 83 TYR A O 1
ATOM 671 N N . ALA A 1 84 ? 4.408 -1.662 -8.298 1.00 84.81 84 ALA A N 1
ATOM 672 C CA . ALA A 1 84 ? 5.768 -1.412 -7.841 1.00 84.81 84 ALA A CA 1
ATOM 673 C C . ALA A 1 84 ? 5.767 -0.334 -6.755 1.00 84.81 84 ALA A C 1
ATOM 675 O O . ALA A 1 84 ? 5.140 0.714 -6.913 1.00 84.81 84 ALA A O 1
ATOM 676 N N . ARG A 1 85 ? 6.507 -0.596 -5.673 1.00 81.75 85 ARG A N 1
ATOM 677 C CA . ARG A 1 85 ?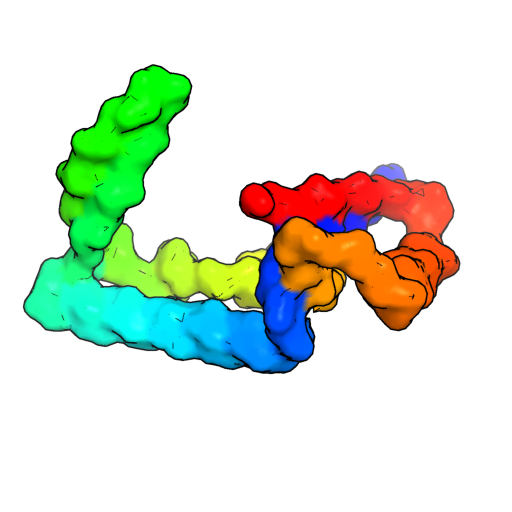 6.683 0.319 -4.545 1.00 81.75 85 ARG A CA 1
ATOM 678 C C . ARG A 1 85 ? 8.118 0.826 -4.519 1.00 81.75 85 ARG A C 1
ATOM 680 O O . ARG A 1 85 ? 9.038 0.028 -4.344 1.00 81.75 85 ARG A O 1
ATOM 687 N N . VAL A 1 86 ? 8.297 2.134 -4.696 1.00 78.94 86 VAL A N 1
ATOM 688 C CA . VAL A 1 86 ? 9.621 2.778 -4.672 1.00 78.94 86 VAL A CA 1
ATOM 689 C C . VAL A 1 86 ? 9.673 3.757 -3.503 1.00 78.94 86 VAL A C 1
ATOM 691 O O . VAL A 1 86 ? 8.925 4.738 -3.515 1.00 78.94 86 VAL A O 1
ATOM 694 N N . PRO A 1 87 ? 10.499 3.491 -2.476 1.00 70.81 87 PRO A N 1
ATOM 695 C CA . PRO A 1 87 ? 10.538 4.346 -1.312 1.00 70.81 87 PRO A CA 1
ATOM 696 C C . PRO A 1 87 ? 11.373 5.616 -1.543 1.00 70.81 87 PRO A C 1
ATOM 698 O O . PRO A 1 87 ? 12.596 5.532 -1.581 1.00 70.81 87 PRO A O 1
ATOM 701 N N . ILE A 1 88 ? 10.756 6.795 -1.663 1.00 71.00 88 ILE A N 1
ATOM 702 C CA . ILE A 1 88 ? 11.473 8.064 -1.913 1.00 71.00 88 ILE A CA 1
ATOM 703 C C . ILE A 1 88 ? 11.363 8.983 -0.693 1.00 71.00 88 ILE A C 1
ATOM 705 O O . ILE A 1 88 ? 10.272 9.377 -0.306 1.00 71.00 88 ILE A O 1
ATOM 709 N N . THR A 1 89 ? 12.483 9.321 -0.048 1.00 60.44 89 THR A N 1
ATOM 710 C CA . THR A 1 89 ? 12.498 10.217 1.125 1.00 60.44 89 THR A CA 1
ATOM 711 C C . THR A 1 89 ? 12.129 11.655 0.747 1.00 60.44 89 THR A C 1
ATOM 713 O O . THR A 1 89 ? 12.776 12.236 -0.116 1.00 60.44 89 THR A O 1
ATOM 716 N N . ASP A 1 90 ? 11.159 12.251 1.442 1.00 56.09 90 ASP A N 1
ATOM 717 C CA . ASP A 1 90 ? 10.810 13.667 1.281 1.00 56.09 90 ASP A CA 1
ATOM 718 C C . ASP A 1 90 ? 11.930 14.606 1.778 1.00 56.09 90 ASP A C 1
ATOM 720 O O . ASP A 1 90 ? 12.737 14.255 2.645 1.00 56.09 90 ASP A O 1
ATOM 724 N N . GLY A 1 91 ? 12.040 15.787 1.168 1.00 55.72 91 GLY A N 1
ATOM 725 C CA . GLY A 1 91 ? 13.084 16.778 1.445 1.00 55.72 91 GLY A CA 1
ATOM 726 C C . GLY A 1 91 ? 14.490 16.404 0.952 1.00 55.72 91 GLY A C 1
ATOM 727 O O . GLY A 1 91 ? 15.436 17.170 1.155 1.00 55.72 91 GLY A O 1
ATOM 728 N N . LYS A 1 92 ? 14.662 15.250 0.292 1.00 59.75 92 LYS A N 1
ATOM 729 C CA . LYS A 1 92 ? 15.907 14.849 -0.380 1.00 59.75 92 LYS A CA 1
ATOM 730 C C . LYS A 1 92 ? 15.607 14.376 -1.797 1.00 59.75 92 LYS A C 1
ATOM 732 O O . LYS A 1 92 ? 14.615 13.702 -2.038 1.00 59.75 92 LYS A O 1
ATOM 737 N N . ALA A 1 93 ? 16.489 14.711 -2.737 1.00 66.88 93 ALA A N 1
ATOM 738 C CA . ALA A 1 93 ? 16.398 14.158 -4.083 1.00 66.88 93 ALA A CA 1
ATOM 739 C C . ALA A 1 93 ? 16.433 12.614 -4.016 1.00 66.88 93 ALA A C 1
ATOM 741 O O . ALA A 1 93 ? 17.194 12.077 -3.198 1.00 66.88 93 ALA A O 1
ATOM 742 N N . PRO A 1 94 ? 15.651 11.907 -4.857 1.00 69.12 94 PRO A N 1
ATOM 743 C CA . PRO A 1 94 ? 15.720 10.453 -4.939 1.00 69.12 94 PRO A CA 1
ATOM 7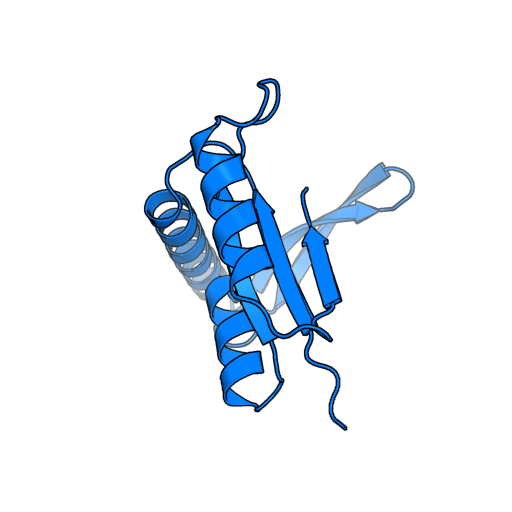44 C C . PRO A 1 94 ? 17.161 9.999 -5.185 1.00 69.12 94 PRO A C 1
ATOM 746 O O . PRO A 1 94 ? 17.936 10.674 -5.872 1.00 69.12 94 PRO A O 1
ATOM 749 N N . LYS A 1 95 ? 17.540 8.854 -4.621 1.00 74.88 95 LYS A N 1
ATOM 750 C CA . LYS A 1 95 ? 18.859 8.266 -4.863 1.00 74.88 95 LYS A CA 1
ATOM 751 C C . LYS A 1 95 ? 18.923 7.745 -6.296 1.00 74.88 95 LYS A C 1
ATOM 753 O O . LYS A 1 95 ? 17.906 7.391 -6.886 1.00 74.88 95 LYS A O 1
ATOM 758 N N . SER A 1 96 ? 20.133 7.608 -6.840 1.00 79.06 96 SER A N 1
ATOM 759 C CA . SER A 1 96 ? 20.330 6.991 -8.161 1.00 79.06 96 SER A CA 1
ATOM 760 C C . SER A 1 96 ? 19.690 5.599 -8.252 1.00 79.06 96 SER A C 1
ATOM 762 O O . SER A 1 96 ? 19.041 5.294 -9.242 1.00 79.06 96 SER A O 1
ATOM 764 N N . SER A 1 97 ? 19.763 4.811 -7.175 1.00 77.62 97 SER A N 1
ATOM 765 C CA . SER A 1 97 ? 19.129 3.490 -7.072 1.00 77.62 97 SER A CA 1
ATOM 766 C C . SER A 1 97 ? 17.604 3.513 -7.232 1.00 77.62 97 SER A C 1
ATOM 768 O O . SER A 1 97 ? 17.011 2.545 -7.712 1.00 77.62 97 SER A O 1
ATOM 770 N N . ASP A 1 98 ? 16.958 4.609 -6.830 1.00 77.56 98 ASP A N 1
ATOM 771 C CA . ASP A 1 98 ? 15.507 4.764 -6.938 1.00 77.56 98 ASP A CA 1
ATOM 772 C C . ASP A 1 98 ? 15.132 4.989 -8.412 1.00 77.56 98 ASP A C 1
ATOM 774 O O . ASP A 1 98 ? 14.203 4.364 -8.927 1.00 77.56 98 ASP A O 1
ATOM 778 N N . PHE A 1 99 ? 15.927 5.797 -9.127 1.00 81.31 99 PHE A N 1
ATOM 779 C CA . PHE A 1 99 ? 15.807 5.973 -10.577 1.00 81.31 99 PHE A CA 1
ATOM 780 C C . PHE A 1 99 ? 16.121 4.694 -11.350 1.00 81.31 99 PHE A C 1
ATOM 782 O O . PHE A 1 99 ? 15.393 4.380 -12.288 1.00 81.31 99 PHE A O 1
ATOM 789 N N . ASP A 1 100 ? 17.139 3.931 -10.946 1.00 84.00 100 ASP A N 1
ATOM 790 C CA . ASP A 1 100 ? 17.462 2.643 -11.569 1.00 84.00 100 ASP A CA 1
ATOM 791 C C . ASP A 1 100 ? 16.274 1.679 -11.459 1.00 84.00 100 ASP A C 1
ATOM 793 O O . ASP A 1 100 ? 15.872 1.054 -12.441 1.00 84.00 100 ASP A O 1
ATOM 797 N N . THR A 1 101 ? 15.643 1.618 -10.284 1.00 81.94 101 THR A N 1
ATOM 798 C CA . THR A 1 101 ? 14.456 0.785 -10.049 1.00 81.94 101 THR A CA 1
ATOM 799 C C . THR A 1 101 ? 13.289 1.204 -10.946 1.00 81.94 101 THR A C 1
ATOM 801 O O . THR A 1 101 ? 12.639 0.359 -11.567 1.00 81.94 101 THR A O 1
ATOM 804 N N . LEU A 1 102 ? 13.026 2.509 -11.055 1.00 83.31 102 LEU A N 1
ATOM 805 C CA . LEU A 1 102 ? 11.994 3.041 -11.946 1.00 83.31 102 LEU A CA 1
ATOM 806 C C . LEU A 1 102 ? 12.302 2.737 -13.417 1.00 83.31 102 LEU A C 1
ATOM 808 O O . LEU A 1 102 ? 11.431 2.250 -14.137 1.00 83.31 102 LEU A O 1
ATOM 812 N N . ALA A 1 103 ? 13.541 2.962 -13.853 1.00 86.62 103 ALA A N 1
ATOM 813 C CA . ALA A 1 103 ? 13.980 2.720 -15.221 1.00 86.62 103 ALA A CA 1
ATOM 814 C C . ALA A 1 103 ? 13.862 1.240 -15.603 1.00 86.62 103 ALA A C 1
ATOM 816 O O . ALA A 1 103 ? 13.345 0.933 -16.675 1.00 86.62 103 ALA A O 1
ATOM 817 N N . ILE A 1 104 ? 14.263 0.322 -14.717 1.00 86.44 104 ILE A N 1
ATOM 818 C CA . ILE A 1 104 ? 14.115 -1.125 -14.924 1.00 86.44 104 ILE A CA 1
ATOM 819 C C . ILE A 1 104 ? 12.638 -1.498 -15.087 1.00 86.44 104 ILE A C 1
ATOM 821 O O . ILE A 1 104 ? 12.291 -2.238 -16.012 1.00 86.44 104 ILE A O 1
ATOM 825 N N . ASN A 1 105 ? 11.759 -0.973 -14.227 1.00 84.44 105 ASN A N 1
ATOM 826 C CA . ASN A 1 105 ? 10.323 -1.247 -14.301 1.00 84.44 105 ASN A CA 1
ATOM 827 C C . ASN A 1 105 ? 9.704 -0.734 -15.606 1.00 84.44 105 ASN A C 1
ATOM 829 O O . ASN A 1 105 ? 8.929 -1.455 -16.234 1.00 84.44 105 ASN A O 1
ATOM 833 N N . ILE A 1 106 ? 10.078 0.473 -16.036 1.00 86.25 106 ILE A N 1
ATOM 834 C CA . ILE A 1 106 ? 9.591 1.077 -17.280 1.00 86.25 106 ILE A CA 1
ATOM 835 C C . ILE A 1 106 ? 10.115 0.314 -18.500 1.00 86.25 106 ILE A C 1
ATOM 837 O O . ILE A 1 106 ? 9.339 -0.046 -19.381 1.00 86.25 106 ILE A O 1
ATOM 841 N N . ALA A 1 107 ? 11.416 0.021 -18.544 1.00 88.81 107 ALA A N 1
ATOM 842 C CA . ALA A 1 107 ? 12.047 -0.671 -19.666 1.00 88.81 107 ALA A CA 1
ATOM 843 C C . ALA A 1 107 ? 11.536 -2.110 -19.844 1.00 88.81 107 ALA A C 1
ATOM 845 O O . ALA A 1 107 ? 11.511 -2.623 -20.961 1.00 88.81 107 ALA A O 1
ATOM 846 N N . SER A 1 108 ? 11.117 -2.752 -18.751 1.00 87.12 108 SER A N 1
ATOM 847 C CA . SER A 1 108 ? 10.576 -4.116 -18.764 1.00 87.12 108 SER A CA 1
ATOM 848 C C . SER A 1 108 ? 9.079 -4.177 -19.089 1.00 87.12 108 SER A C 1
ATOM 850 O O . SER A 1 108 ? 8.525 -5.272 -19.208 1.00 87.12 108 SER A O 1
ATOM 852 N N . ALA A 1 109 ? 8.397 -3.034 -19.184 1.00 87.88 109 ALA A N 1
ATOM 853 C CA . ALA A 1 109 ? 6.962 -2.992 -19.424 1.00 87.88 109 ALA A CA 1
ATOM 854 C C . ALA A 1 109 ? 6.615 -3.192 -20.915 1.00 87.88 109 ALA A C 1
ATOM 856 O O . ALA A 1 109 ? 7.398 -2.838 -21.802 1.00 87.88 109 ALA A O 1
ATOM 857 N N . PRO A 1 110 ? 5.414 -3.714 -21.227 1.00 88.31 110 PRO A N 1
ATOM 858 C CA . PRO A 1 110 ? 4.895 -3.729 -22.591 1.00 88.31 110 PRO A CA 1
ATOM 859 C C . PRO A 1 110 ? 4.859 -2.324 -23.211 1.00 88.31 110 PRO A C 1
ATOM 861 O O . PRO A 1 110 ? 4.562 -1.344 -22.533 1.00 88.31 110 PRO A O 1
ATOM 864 N N . LYS A 1 111 ? 5.074 -2.218 -24.530 1.00 86.06 111 LYS A N 1
ATOM 865 C CA . LYS A 1 111 ? 5.106 -0.924 -25.249 1.00 86.06 111 LYS A CA 1
ATOM 866 C C . LYS A 1 111 ? 3.824 -0.090 -25.126 1.00 86.06 111 LYS A C 1
ATOM 868 O O . LYS A 1 111 ? 3.859 1.110 -25.356 1.00 86.06 111 LYS A O 1
ATOM 873 N N . ASN A 1 112 ? 2.699 -0.730 -24.830 1.00 88.00 112 ASN A N 1
ATOM 874 C CA . ASN A 1 112 ? 1.391 -0.103 -24.662 1.00 88.00 112 ASN A CA 1
ATOM 875 C C . ASN A 1 112 ? 0.983 0.042 -23.186 1.00 88.00 112 ASN A C 1
ATOM 877 O O . ASN A 1 112 ? -0.197 0.253 -22.915 1.00 88.00 112 ASN A O 1
ATOM 881 N N . ALA A 1 113 ? 1.915 -0.127 -22.245 1.00 87.81 113 ALA A N 1
ATOM 882 C CA . ALA A 1 113 ? 1.638 0.066 -20.831 1.00 87.81 113 ALA A CA 1
ATOM 883 C C . ALA A 1 113 ? 1.450 1.556 -20.516 1.00 87.81 113 ALA A C 1
ATOM 885 O O . ALA A 1 113 ? 2.273 2.392 -20.893 1.00 87.81 113 ALA A O 1
ATOM 886 N N . ALA A 1 114 ? 0.381 1.882 -19.792 1.00 89.56 114 ALA A N 1
ATOM 887 C CA . ALA A 1 114 ? 0.274 3.164 -19.104 1.00 89.56 114 ALA A CA 1
ATOM 888 C C . ALA A 1 114 ? 1.057 3.103 -17.786 1.00 89.56 114 ALA A C 1
ATOM 890 O O . ALA A 1 114 ? 1.066 2.057 -17.141 1.00 89.56 114 ALA A O 1
ATOM 891 N N . PHE A 1 115 ? 1.675 4.211 -17.374 1.00 86.69 115 PHE A N 1
ATOM 892 C CA . PHE A 1 115 ? 2.329 4.334 -16.071 1.00 86.69 115 PHE A CA 1
ATOM 893 C C . PHE A 1 115 ? 1.592 5.369 -15.233 1.00 86.69 115 PHE A C 1
ATOM 895 O O . PHE A 1 115 ? 1.502 6.532 -15.623 1.00 86.69 115 PHE A O 1
ATOM 902 N N . VAL A 1 116 ? 1.069 4.948 -14.088 1.00 87.19 116 VAL A N 1
ATOM 903 C CA . VAL A 1 116 ? 0.462 5.843 -13.097 1.00 87.19 116 VAL A CA 1
ATOM 904 C C . VAL A 1 116 ? 1.438 5.988 -11.948 1.00 87.19 116 VAL A C 1
ATOM 906 O O . VAL A 1 116 ? 1.847 4.978 -11.393 1.00 87.19 116 VAL A O 1
ATOM 909 N N . PHE A 1 117 ? 1.805 7.216 -11.596 1.00 83.75 117 PHE A N 1
ATOM 910 C CA . PHE A 1 117 ? 2.639 7.502 -10.433 1.00 83.75 117 PHE A CA 1
ATOM 911 C C . PHE A 1 117 ? 1.775 8.156 -9.364 1.00 83.75 117 PHE A C 1
ATOM 913 O O . PHE A 1 117 ? 1.076 9.120 -9.667 1.00 83.75 117 PHE A O 1
ATOM 920 N N . ASN A 1 118 ? 1.812 7.639 -8.139 1.00 80.12 118 ASN A N 1
ATOM 921 C CA . ASN A 1 118 ? 1.101 8.233 -7.009 1.00 80.12 118 ASN A CA 1
ATOM 922 C C . ASN A 1 118 ? 2.060 8.497 -5.848 1.00 80.12 118 ASN A C 1
ATOM 924 O O . ASN A 1 118 ? 2.842 7.611 -5.511 1.00 80.12 118 ASN A O 1
ATOM 928 N N . CYS A 1 119 ? 1.966 9.672 -5.236 1.00 75.25 119 CYS A N 1
ATOM 929 C CA . CYS A 1 119 ? 2.617 10.025 -3.977 1.00 75.25 119 CYS A CA 1
ATOM 930 C C . CYS A 1 119 ? 1.593 10.673 -3.038 1.00 75.25 119 CYS A C 1
ATOM 932 O O . CYS A 1 119 ? 0.472 10.956 -3.459 1.00 75.25 119 CYS A O 1
ATOM 934 N N . GLN A 1 120 ? 1.975 10.882 -1.781 1.00 55.03 120 GLN A N 1
ATOM 935 C CA . GLN A 1 120 ? 1.188 11.628 -0.798 1.00 55.03 120 GLN A CA 1
ATOM 936 C C . GLN A 1 120 ? 1.860 12.967 -0.524 1.00 55.03 120 GLN A C 1
ATOM 938 O O . GLN A 1 120 ? 3.114 12.961 -0.452 1.00 55.03 120 GLN A O 1
#